Protein AF-A0A2G1DEM7-F1 (afdb_monomer_lite)

Secondary structure (DSSP, 8-state):
-B--TTS--SEE-SSEEEEEETTEEEEEEEEE-SS--HHHHHHHHHHHHHHHTT---TTSPPEEEEEEETTEEEEEEE------

Structure (mmCIF, N/CA/C/O backbone):
data_AF-A0A2G1DEM7-F1
#
_entry.id   AF-A0A2G1DEM7-F1
#
loop_
_atom_site.group_PDB
_atom_site.id
_atom_site.type_symbol
_atom_site.label_atom_id
_atom_site.label_alt_id
_atom_site.label_comp_id
_atom_site.label_asym_id
_atom_site.label_entity_id
_atom_site.label_seq_id
_atom_site.pdbx_PDB_ins_code
_atom_site.Cartn_x
_atom_site.Cartn_y
_atom_site.Cartn_z
_atom_site.occupancy
_atom_site.B_iso_or_equiv
_atom_site.auth_seq_id
_atom_site.auth_comp_id
_atom_site.auth_asym_id
_atom_site.auth_atom_id
_atom_site.pdbx_PDB_model_num
ATOM 1 N N . MET A 1 1 ? 6.711 -14.185 1.361 1.00 86.50 1 MET A N 1
ATOM 2 C CA . MET A 1 1 ? 7.183 -13.321 0.261 1.00 86.50 1 MET A CA 1
ATOM 3 C C . MET A 1 1 ? 6.230 -13.486 -0.915 1.00 86.50 1 MET A C 1
ATOM 5 O O . MET A 1 1 ? 5.927 -14.626 -1.242 1.00 86.50 1 MET A O 1
ATOM 9 N N . ILE A 1 2 ? 5.728 -12.397 -1.502 1.00 94.19 2 ILE A N 1
ATOM 10 C CA . ILE A 1 2 ? 4.804 -12.415 -2.653 1.00 94.19 2 ILE A CA 1
ATOM 11 C C . ILE A 1 2 ? 5.577 -12.165 -3.956 1.00 94.19 2 ILE A C 1
ATOM 13 O O . ILE A 1 2 ? 6.398 -11.255 -4.021 1.00 94.19 2 ILE A O 1
ATOM 17 N N . LEU A 1 3 ? 5.322 -12.955 -5.000 1.00 94.94 3 LEU A N 1
ATOM 18 C CA . LEU A 1 3 ? 5.950 -12.772 -6.312 1.00 94.94 3 LEU A CA 1
ATOM 19 C C . LEU A 1 3 ? 5.101 -11.832 -7.176 1.00 94.94 3 LEU A C 1
ATOM 21 O O . LEU A 1 3 ? 3.953 -12.147 -7.472 1.00 94.94 3 LEU A O 1
ATOM 25 N N . LEU A 1 4 ? 5.675 -10.696 -7.577 1.00 93.25 4 LEU A N 1
ATOM 26 C CA . LEU A 1 4 ? 5.020 -9.661 -8.389 1.00 93.25 4 LEU A CA 1
ATOM 27 C C . LEU A 1 4 ? 5.716 -9.395 -9.729 1.00 93.25 4 LEU A C 1
ATOM 29 O O . LEU A 1 4 ? 5.171 -8.673 -10.551 1.00 93.25 4 LEU A O 1
ATOM 33 N N . ASN A 1 5 ? 6.884 -9.991 -9.990 1.00 86.81 5 ASN A N 1
ATOM 34 C CA . ASN A 1 5 ? 7.670 -9.723 -11.209 1.00 86.81 5 ASN A CA 1
ATOM 35 C C . ASN A 1 5 ? 6.921 -10.048 -12.515 1.00 86.81 5 ASN A C 1
ATOM 37 O O . ASN A 1 5 ? 7.256 -9.497 -13.556 1.00 86.81 5 ASN A O 1
ATOM 41 N N . ASN A 1 6 ? 5.918 -10.928 -12.447 1.00 88.50 6 ASN A N 1
ATOM 42 C CA . ASN A 1 6 ? 5.091 -11.343 -13.582 1.00 88.50 6 ASN A CA 1
ATOM 43 C C . ASN A 1 6 ? 3.650 -10.811 -13.483 1.00 88.50 6 ASN A C 1
ATOM 45 O O . ASN A 1 6 ? 2.769 -11.300 -14.183 1.00 88.50 6 ASN A O 1
ATOM 49 N N . ILE A 1 7 ? 3.392 -9.872 -12.568 1.00 92.25 7 ILE A N 1
ATOM 50 C CA . ILE A 1 7 ? 2.083 -9.249 -12.377 1.00 92.25 7 ILE A CA 1
ATOM 51 C C . ILE A 1 7 ? 2.183 -7.812 -12.865 1.00 92.25 7 ILE A C 1
ATOM 53 O O . ILE A 1 7 ? 3.062 -7.063 -12.441 1.00 92.25 7 ILE A O 1
ATOM 57 N N . GLU A 1 8 ? 1.280 -7.421 -13.755 1.00 94.50 8 GLU A N 1
ATOM 58 C CA . GLU A 1 8 ? 1.223 -6.047 -14.233 1.00 94.50 8 GLU A CA 1
ATOM 59 C C . GLU A 1 8 ? 0.698 -5.114 -13.134 1.00 94.50 8 GLU A C 1
ATOM 61 O O . GLU A 1 8 ? -0.220 -5.449 -12.377 1.00 94.50 8 GLU A O 1
ATOM 66 N N . ALA A 1 9 ? 1.299 -3.930 -13.027 1.00 96.75 9 ALA A N 1
ATOM 67 C CA . ALA A 1 9 ? 0.798 -2.906 -12.127 1.00 96.75 9 ALA A CA 1
ATOM 68 C C . ALA A 1 9 ? -0.518 -2.345 -12.680 1.00 96.75 9 ALA A C 1
ATOM 70 O O . ALA A 1 9 ? -0.563 -1.846 -13.800 1.00 96.75 9 ALA A O 1
ATOM 71 N N . ILE A 1 10 ? -1.570 -2.344 -11.863 1.00 96.50 10 ILE A N 1
ATOM 72 C CA . ILE A 1 10 ? -2.867 -1.743 -12.211 1.00 96.50 10 ILE A CA 1
ATOM 73 C C . ILE A 1 10 ? -2.849 -0.214 -12.167 1.00 96.50 10 ILE A C 1
ATOM 75 O O . ILE A 1 10 ? -3.790 0.441 -12.600 1.00 96.50 10 ILE A O 1
ATOM 79 N N . GLY A 1 11 ? -1.792 0.371 -11.608 1.00 95.88 11 GLY A N 1
ATOM 80 C CA . GLY A 1 11 ? -1.625 1.812 -11.566 1.00 95.88 11 GLY A CA 1
ATOM 81 C C . GLY A 1 11 ? -0.209 2.214 -11.191 1.00 95.88 11 GLY A C 1
ATOM 82 O O . GLY A 1 11 ? 0.475 1.531 -10.424 1.00 95.88 11 GLY A O 1
ATOM 83 N N . LYS A 1 12 ? 0.212 3.364 -11.715 1.00 95.75 12 LYS A N 1
ATOM 84 C CA . LYS A 1 12 ? 1.494 4.001 -11.417 1.00 95.75 12 LYS A CA 1
ATOM 85 C C . LYS A 1 12 ? 1.248 5.441 -10.983 1.00 95.75 12 LYS A C 1
ATOM 87 O O . LYS A 1 12 ? 0.771 6.254 -11.768 1.00 95.75 12 LYS A O 1
ATOM 92 N N . GLY A 1 13 ? 1.570 5.742 -9.731 1.00 91.25 13 GLY A N 1
ATOM 93 C CA . GLY A 1 13 ? 1.644 7.109 -9.220 1.00 91.25 13 GLY A CA 1
ATOM 94 C C . GLY A 1 13 ? 3.063 7.669 -9.319 1.00 91.25 13 GLY A C 1
ATOM 95 O O . GLY A 1 13 ? 3.955 7.028 -9.866 1.00 91.25 13 GLY A O 1
ATOM 96 N N . THR A 1 14 ? 3.293 8.839 -8.719 1.00 92.06 14 THR A N 1
ATOM 97 C CA . THR A 1 14 ? 4.602 9.520 -8.721 1.00 92.06 14 THR A CA 1
ATOM 98 C C . THR A 1 14 ? 5.729 8.651 -8.162 1.00 92.06 14 THR A C 1
ATOM 100 O O . THR A 1 14 ? 6.797 8.561 -8.763 1.00 92.06 14 THR A O 1
ATOM 103 N N . ASN A 1 15 ? 5.477 7.987 -7.032 1.00 94.19 15 ASN A N 1
ATOM 104 C CA . ASN A 1 15 ? 6.485 7.225 -6.286 1.00 94.19 15 ASN A CA 1
ATOM 105 C C . ASN A 1 15 ? 6.190 5.726 -6.205 1.00 94.19 15 ASN A C 1
ATOM 107 O O . ASN A 1 15 ? 7.046 4.954 -5.771 1.00 94.19 15 ASN A O 1
ATOM 111 N N . ARG A 1 16 ? 4.964 5.311 -6.548 1.00 95.50 16 ARG A N 1
ATOM 112 C CA . ARG A 1 16 ? 4.446 3.987 -6.199 1.00 95.50 16 ARG A CA 1
ATOM 113 C C . ARG A 1 16 ? 3.765 3.287 -7.362 1.00 95.50 16 ARG A C 1
ATOM 115 O O . ARG A 1 16 ? 3.025 3.910 -8.120 1.00 95.50 16 ARG A O 1
ATOM 122 N N . LEU A 1 17 ? 3.985 1.983 -7.447 1.00 97.00 17 LEU A N 1
ATOM 123 C CA . LEU A 1 17 ? 3.198 1.061 -8.258 1.00 97.00 17 LEU A CA 1
ATOM 124 C C . LEU A 1 17 ? 2.131 0.410 -7.379 1.00 97.00 17 LEU A C 1
ATOM 126 O O . LEU A 1 17 ? 2.357 0.174 -6.190 1.00 97.00 17 LEU A O 1
ATOM 130 N N . CYS A 1 18 ? 0.975 0.128 -7.965 1.00 97.56 18 CYS A N 1
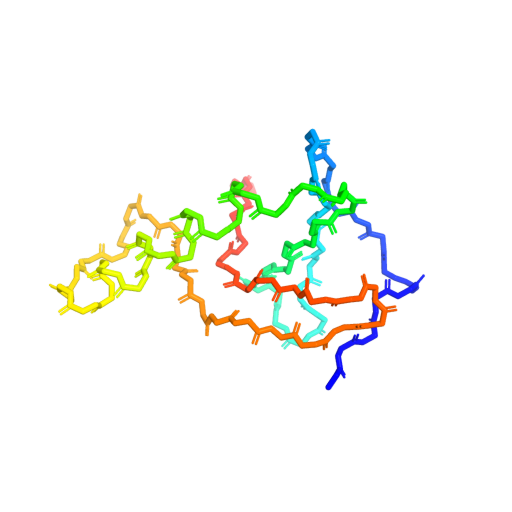ATOM 131 C CA . CYS A 1 18 ? -0.119 -0.591 -7.332 1.00 97.56 18 CYS A CA 1
ATOM 132 C C . CYS A 1 18 ? -0.343 -1.908 -8.075 1.00 97.56 18 CYS A C 1
ATOM 134 O O . CYS A 1 18 ? -0.503 -1.902 -9.293 1.00 97.56 18 CYS A O 1
ATOM 136 N N . PHE A 1 19 ? -0.373 -3.019 -7.350 1.00 98.06 19 PHE A N 1
ATOM 137 C CA . PHE A 1 19 ? -0.629 -4.355 -7.884 1.00 98.06 19 PHE A CA 1
ATOM 138 C C . PHE A 1 19 ? -1.862 -4.947 -7.207 1.00 98.06 19 PHE A C 1
ATOM 140 O O . PHE A 1 19 ? -2.085 -4.705 -6.020 1.00 98.06 19 PHE A O 1
ATOM 147 N N . ILE A 1 20 ? -2.641 -5.757 -7.924 1.00 97.19 20 ILE A N 1
ATOM 148 C CA . ILE A 1 20 ? -3.665 -6.594 -7.284 1.00 97.19 20 ILE A CA 1
ATOM 149 C C . ILE A 1 20 ? -2.951 -7.638 -6.424 1.00 97.19 20 ILE A C 1
ATOM 151 O O . ILE A 1 20 ? -1.937 -8.205 -6.833 1.00 97.19 20 ILE A O 1
ATOM 155 N N . HIS A 1 21 ? -3.458 -7.884 -5.220 1.00 97.06 21 HIS A N 1
ATOM 156 C CA . HIS A 1 21 ? -2.894 -8.902 -4.350 1.00 97.06 21 HIS A CA 1
ATOM 157 C C . HIS A 1 21 ? -3.211 -10.307 -4.914 1.00 97.06 21 HIS A C 1
ATOM 159 O O . HIS A 1 21 ? -4.383 -10.646 -5.074 1.00 97.06 21 HIS A O 1
ATOM 165 N N . PRO A 1 22 ? -2.209 -11.165 -5.193 1.00 95.44 22 PRO A N 1
ATOM 166 C CA . PRO A 1 22 ? -2.426 -12.387 -5.976 1.00 95.44 22 PRO A CA 1
ATOM 167 C C . PRO A 1 22 ? -3.267 -13.458 -5.272 1.00 95.44 22 PRO A C 1
ATOM 169 O O . PRO A 1 22 ? -3.785 -14.357 -5.923 1.00 95.44 22 PRO A O 1
ATOM 172 N N . GLN A 1 23 ? -3.397 -13.383 -3.947 1.00 94.62 23 GLN A N 1
ATOM 173 C CA . GLN A 1 23 ? -4.230 -14.296 -3.157 1.00 94.62 23 GLN A CA 1
ATOM 174 C C . GLN A 1 23 ? -5.545 -13.669 -2.674 1.00 94.62 23 GLN A C 1
ATOM 176 O O . GLN A 1 23 ? -6.326 -14.353 -2.021 1.00 94.62 23 GLN A O 1
ATOM 181 N N . ASP A 1 24 ? -5.777 -12.378 -2.925 1.00 96.06 24 ASP A N 1
ATOM 182 C CA . ASP A 1 24 ? -7.003 -11.704 -2.490 1.00 96.06 24 ASP A CA 1
ATOM 183 C C . ASP A 1 24 ? -7.323 -10.542 -3.423 1.00 96.06 24 ASP A C 1
ATOM 185 O O . ASP A 1 24 ? -6.746 -9.460 -3.322 1.00 96.06 24 ASP A O 1
ATOM 189 N N . GLU A 1 25 ? -8.275 -10.756 -4.321 1.00 95.06 25 GLU A N 1
ATOM 190 C CA . GLU A 1 25 ? -8.659 -9.742 -5.292 1.00 95.06 25 GLU A CA 1
ATOM 191 C C . GLU A 1 25 ? -9.211 -8.468 -4.639 1.00 95.06 25 GLU A C 1
ATOM 193 O O . GLU A 1 25 ? -9.130 -7.403 -5.232 1.00 95.06 25 GLU A O 1
ATOM 198 N N . ASN A 1 26 ? -9.706 -8.492 -3.403 1.00 96.75 26 ASN A N 1
ATOM 199 C CA . ASN A 1 26 ? -10.204 -7.288 -2.733 1.00 96.75 26 ASN A CA 1
ATOM 200 C C . ASN A 1 26 ? -9.088 -6.434 -2.120 1.00 96.75 26 ASN A C 1
ATOM 202 O O . ASN A 1 26 ? -9.364 -5.390 -1.528 1.00 96.75 26 ASN A O 1
ATOM 206 N N . LYS A 1 27 ? -7.825 -6.845 -2.271 1.00 98.06 27 LYS A N 1
ATOM 207 C CA . LYS A 1 27 ? -6.658 -6.138 -1.750 1.00 98.06 27 LYS A CA 1
ATOM 208 C C . LYS A 1 27 ? -5.700 -5.733 -2.861 1.00 98.06 27 LYS A C 1
ATOM 210 O O . LYS A 1 27 ? -5.604 -6.362 -3.915 1.00 98.06 27 LYS A O 1
ATOM 215 N N . CYS A 1 28 ? -4.945 -4.678 -2.593 1.00 98.25 28 CYS A N 1
ATOM 216 C CA . CYS A 1 28 ? -3.831 -4.255 -3.424 1.00 98.25 28 CYS A CA 1
ATOM 217 C C . CYS A 1 28 ? -2.540 -4.171 -2.615 1.00 98.25 28 CYS A C 1
ATOM 219 O O . CYS A 1 28 ? -2.556 -4.022 -1.391 1.00 98.25 28 CYS A O 1
ATOM 221 N N . ILE A 1 29 ? -1.416 -4.263 -3.319 1.00 98.31 29 ILE A N 1
ATOM 222 C CA . ILE A 1 29 ? -0.075 -4.076 -2.777 1.00 98.31 29 ILE A CA 1
ATOM 223 C C . ILE A 1 29 ? 0.507 -2.827 -3.429 1.00 98.31 29 ILE A C 1
ATOM 225 O O . ILE A 1 29 ? 0.677 -2.774 -4.648 1.00 98.31 29 ILE A O 1
ATOM 229 N N . LYS A 1 30 ? 0.817 -1.819 -2.614 1.00 97.50 30 LYS A N 1
ATOM 230 C CA . LYS A 1 30 ? 1.500 -0.601 -3.058 1.00 97.50 30 LYS A CA 1
ATOM 231 C C . LYS A 1 30 ? 2.993 -0.727 -2.786 1.00 97.50 30 LYS A C 1
ATOM 233 O O . LYS A 1 30 ? 3.381 -0.999 -1.651 1.00 97.50 30 LYS A O 1
ATOM 238 N N . ILE A 1 31 ? 3.820 -0.509 -3.804 1.00 97.06 31 ILE A N 1
ATOM 239 C CA . ILE A 1 31 ? 5.285 -0.603 -3.718 1.00 97.06 31 ILE A CA 1
ATOM 240 C C . ILE A 1 31 ? 5.902 0.719 -4.133 1.00 97.06 31 ILE A C 1
ATOM 242 O O . ILE A 1 31 ? 5.624 1.216 -5.223 1.00 97.06 31 ILE A O 1
ATOM 246 N N . THR A 1 32 ? 6.755 1.271 -3.275 1.00 96.38 32 THR A N 1
ATOM 247 C CA . THR A 1 32 ? 7.562 2.450 -3.598 1.00 96.38 32 THR A CA 1
ATOM 248 C C . THR A 1 32 ? 8.723 2.031 -4.487 1.00 96.38 32 THR A C 1
ATOM 250 O O . THR A 1 32 ? 9.559 1.235 -4.070 1.00 96.38 32 THR A O 1
ATOM 253 N N . TYR A 1 33 ? 8.759 2.552 -5.713 1.00 92.75 33 TYR A N 1
ATOM 254 C CA . TYR A 1 33 ? 9.863 2.328 -6.652 1.00 92.75 33 TYR A CA 1
ATOM 255 C C . TYR A 1 33 ? 10.843 3.502 -6.679 1.00 92.75 33 TYR A C 1
ATOM 257 O O . TYR A 1 33 ? 11.960 3.361 -7.175 1.00 92.75 33 TYR A O 1
ATOM 265 N N . SER A 1 34 ? 10.432 4.675 -6.187 1.00 87.50 34 SER A N 1
ATOM 266 C CA . SER A 1 34 ? 11.377 5.748 -5.911 1.00 87.50 34 SER A CA 1
ATOM 267 C C . SER A 1 34 ? 12.178 5.397 -4.655 1.00 87.50 34 SER A C 1
ATOM 269 O O . SER A 1 34 ? 11.676 4.757 -3.735 1.00 87.50 34 SER A O 1
ATOM 271 N N . ASN A 1 35 ? 13.425 5.852 -4.562 1.00 88.06 35 ASN A N 1
ATOM 272 C CA . ASN A 1 35 ? 14.201 5.718 -3.323 1.00 88.06 35 ASN A CA 1
ATOM 273 C C . ASN A 1 35 ? 13.722 6.688 -2.214 1.00 88.06 35 ASN A C 1
ATOM 275 O O . ASN A 1 35 ? 14.437 6.913 -1.239 1.00 88.06 35 ASN A O 1
ATOM 279 N N . ASP A 1 36 ? 12.522 7.267 -2.347 1.00 93.00 36 ASP A N 1
ATOM 280 C CA . ASP A 1 36 ? 11.891 8.140 -1.359 1.00 93.00 36 ASP A CA 1
ATOM 281 C C . ASP A 1 36 ? 10.700 7.438 -0.693 1.00 93.00 36 ASP A C 1
ATOM 283 O O . ASP A 1 36 ? 9.587 7.369 -1.215 1.00 93.00 36 ASP A O 1
ATOM 287 N N . PHE A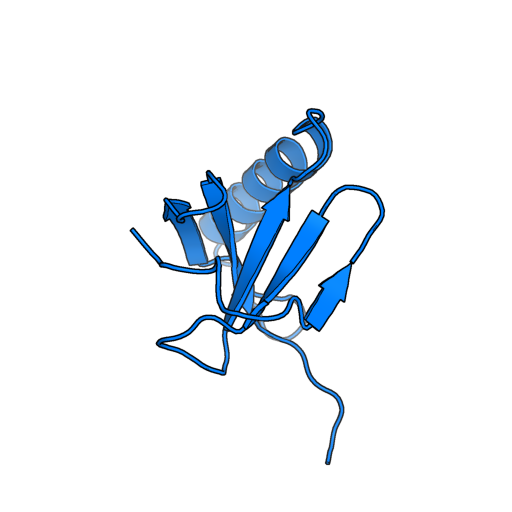 1 37 ? 10.934 6.952 0.524 1.00 93.88 37 PHE A N 1
ATOM 288 C CA . PHE A 1 37 ? 9.933 6.259 1.334 1.00 93.88 37 PHE A CA 1
ATOM 289 C C . PHE A 1 37 ? 9.166 7.189 2.283 1.00 93.88 37 PHE A C 1
ATOM 291 O O . PHE A 1 37 ? 8.340 6.715 3.069 1.00 93.88 37 PHE A O 1
ATOM 298 N N . SER A 1 38 ? 9.425 8.500 2.256 1.00 94.75 38 SER A N 1
ATOM 299 C CA . SER A 1 38 ? 8.879 9.444 3.236 1.00 94.75 38 SER A CA 1
ATOM 300 C C . SER A 1 38 ? 7.347 9.491 3.226 1.00 94.75 38 SER A C 1
ATOM 302 O O . SER A 1 38 ? 6.729 9.544 4.292 1.00 94.75 38 SER A O 1
ATOM 304 N N . GLU A 1 39 ? 6.731 9.405 2.043 1.00 93.56 39 GLU A N 1
ATOM 305 C CA . GLU A 1 39 ? 5.278 9.324 1.851 1.00 93.56 39 GLU A CA 1
ATOM 306 C C . GLU A 1 39 ? 4.703 8.064 2.513 1.00 93.56 39 GLU A C 1
ATOM 308 O O . GLU A 1 39 ? 3.822 8.157 3.370 1.00 93.56 39 GLU A O 1
ATOM 313 N N . SER A 1 40 ? 5.264 6.894 2.188 1.00 94.19 40 SER A N 1
ATOM 314 C CA . SER A 1 40 ? 4.802 5.605 2.718 1.00 94.19 40 SER A CA 1
ATOM 315 C C . SER A 1 40 ? 4.958 5.525 4.236 1.00 94.19 40 SER A C 1
ATOM 317 O O . SER A 1 40 ? 4.050 5.085 4.935 1.00 94.19 40 SER A O 1
ATOM 319 N N . LEU A 1 41 ? 6.074 6.012 4.786 1.00 95.88 41 LEU A N 1
ATOM 320 C CA . LEU A 1 41 ? 6.300 6.024 6.234 1.00 95.88 41 LEU A CA 1
ATOM 321 C C . LEU A 1 41 ? 5.278 6.897 6.976 1.00 95.88 41 LEU A C 1
ATOM 323 O O . LEU A 1 41 ? 4.771 6.490 8.027 1.00 95.88 41 LEU A O 1
ATOM 327 N N . LYS A 1 42 ? 4.957 8.082 6.439 1.00 97.31 42 LYS A N 1
ATOM 328 C CA . LYS A 1 42 ? 3.927 8.969 7.004 1.00 97.31 42 LYS A CA 1
ATOM 329 C C . LYS A 1 42 ? 2.545 8.320 6.933 1.00 97.31 42 LYS A C 1
ATOM 331 O O . LYS A 1 42 ? 1.841 8.309 7.943 1.00 97.31 42 LYS A O 1
ATOM 336 N N . GLU A 1 43 ? 2.193 7.740 5.787 1.00 96.56 43 GLU A N 1
ATOM 337 C CA . GLU A 1 43 ? 0.919 7.046 5.577 1.00 96.56 43 GLU A CA 1
ATOM 338 C C . GLU A 1 43 ? 0.756 5.883 6.568 1.00 96.56 43 GLU A C 1
ATOM 340 O O . GLU A 1 43 ? -0.195 5.867 7.350 1.00 96.56 43 GLU A O 1
ATOM 345 N N . ILE A 1 44 ? 1.731 4.970 6.646 1.00 97.44 44 ILE A N 1
ATOM 346 C CA . ILE A 1 44 ? 1.703 3.822 7.569 1.00 97.44 44 ILE A CA 1
ATOM 347 C C . ILE A 1 44 ? 1.579 4.283 9.025 1.00 97.44 44 ILE A C 1
ATOM 349 O O . ILE A 1 44 ? 0.826 3.691 9.803 1.00 97.44 44 ILE A O 1
ATOM 353 N N . LYS A 1 45 ? 2.307 5.336 9.426 1.00 98.31 45 LYS A N 1
ATOM 354 C CA . LYS A 1 45 ? 2.219 5.884 10.789 1.00 98.31 45 LYS A CA 1
ATOM 355 C C . LYS A 1 45 ? 0.799 6.357 11.101 1.00 98.31 45 LYS A C 1
ATOM 357 O O . LYS A 1 45 ? 0.300 6.079 12.194 1.00 98.31 45 LYS A O 1
ATOM 362 N N . TYR A 1 46 ? 0.150 7.031 10.156 1.00 98.38 46 TYR A N 1
ATOM 363 C CA . TYR A 1 46 ? -1.216 7.513 10.320 1.00 98.38 46 TYR A CA 1
ATOM 364 C C . TYR A 1 46 ? -2.231 6.365 10.364 1.00 98.38 46 TYR A C 1
ATOM 366 O O . TYR A 1 46 ? -3.027 6.296 11.299 1.00 98.38 46 TYR A O 1
ATOM 374 N N . TYR A 1 47 ? -2.143 5.390 9.456 1.00 98.31 47 TYR A N 1
ATOM 375 C CA . TYR A 1 47 ? -3.026 4.218 9.475 1.00 98.31 47 TYR A CA 1
ATOM 376 C C . TYR A 1 47 ? -2.892 3.398 10.762 1.00 98.31 47 TYR A C 1
ATOM 378 O O . TYR A 1 47 ? -3.903 3.001 11.340 1.00 98.31 47 TYR A O 1
ATOM 386 N N . LYS A 1 48 ? -1.672 3.213 11.282 1.00 97.88 48 LYS A N 1
ATOM 387 C CA . LYS A 1 48 ? -1.456 2.571 12.592 1.00 97.88 48 LYS A CA 1
ATOM 388 C C . LYS A 1 48 ? -2.097 3.356 13.736 1.00 97.88 48 LYS A C 1
ATOM 390 O O . LYS A 1 48 ? -2.604 2.757 14.682 1.00 97.88 48 LYS A O 1
ATOM 395 N N . PHE A 1 49 ? -2.077 4.686 13.680 1.00 98.38 49 PHE A N 1
ATOM 396 C CA . PHE A 1 49 ? -2.783 5.525 14.649 1.00 98.38 49 PHE A CA 1
ATOM 397 C C . PHE A 1 49 ? -4.308 5.343 14.554 1.00 98.38 49 PHE A C 1
ATOM 399 O O . PHE A 1 49 ? -4.951 5.138 15.582 1.00 98.38 49 PHE A O 1
ATOM 406 N N . LEU A 1 50 ? -4.877 5.337 13.345 1.00 98.19 50 LEU A N 1
ATOM 407 C CA . LEU A 1 50 ? -6.312 5.119 13.123 1.00 98.19 50 LEU A CA 1
ATOM 408 C C . LEU A 1 50 ? -6.775 3.726 13.578 1.00 98.19 50 LEU A C 1
ATOM 410 O O . LEU A 1 50 ? -7.806 3.608 14.237 1.00 98.19 50 LEU A O 1
ATOM 414 N N . GLN A 1 51 ? -5.980 2.683 13.313 1.00 97.75 51 GLN A N 1
ATOM 415 C CA . GLN A 1 51 ? -6.222 1.326 13.818 1.00 97.75 51 GLN A CA 1
ATOM 416 C C . GLN A 1 51 ? -6.275 1.296 15.351 1.00 97.75 51 GLN A C 1
ATOM 418 O O . GLN A 1 51 ? -7.206 0.734 15.919 1.00 97.75 51 GLN A O 1
ATOM 423 N N . LYS A 1 52 ? -5.330 1.962 16.033 1.00 98.00 52 LYS A N 1
ATOM 424 C CA . LYS A 1 52 ? -5.331 2.082 17.505 1.00 98.00 52 LYS A CA 1
ATOM 425 C C . LYS A 1 52 ? -6.543 2.842 18.045 1.00 98.00 52 LYS A C 1
ATOM 427 O O . LYS A 1 52 ? -6.950 2.604 19.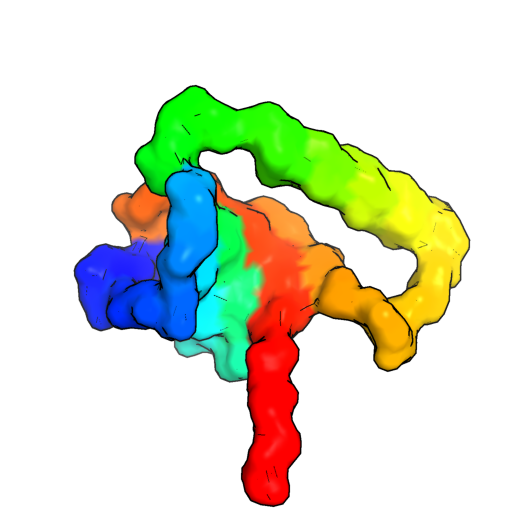176 1.00 98.00 52 LYS A O 1
ATOM 432 N N . LYS A 1 53 ? -7.105 3.764 17.261 1.00 97.88 53 LYS A N 1
ATOM 433 C CA . LYS A 1 53 ? -8.334 4.497 17.595 1.00 97.88 53 LYS A CA 1
ATOM 434 C C . LYS A 1 53 ? -9.613 3.708 17.305 1.00 97.88 53 LYS A C 1
ATOM 436 O O . LYS A 1 53 ? -10.681 4.201 17.644 1.00 97.88 53 LYS A O 1
ATOM 441 N N . ASN A 1 54 ? -9.506 2.515 16.715 1.00 96.94 54 ASN A N 1
ATOM 442 C CA . ASN A 1 54 ? -10.631 1.658 16.343 1.00 96.94 54 ASN A CA 1
ATOM 443 C C . ASN A 1 54 ? -11.721 2.410 15.557 1.00 96.94 54 ASN A C 1
ATOM 445 O O . ASN A 1 54 ? -12.910 2.323 15.863 1.00 96.94 54 ASN A O 1
ATOM 449 N N . ILE A 1 55 ? -11.299 3.206 14.571 1.00 97.75 55 ILE A N 1
ATOM 450 C CA . ILE A 1 55 ? -12.232 3.945 13.718 1.00 97.75 55 ILE A CA 1
ATOM 451 C C . ILE A 1 55 ? -13.074 2.995 12.855 1.00 97.75 55 ILE A C 1
ATOM 453 O O . ILE A 1 55 ? -12.685 1.857 12.582 1.00 97.75 55 ILE A O 1
ATOM 457 N N . SER A 1 56 ? -14.198 3.497 12.346 1.00 97.31 56 SER A N 1
ATOM 458 C CA . SER A 1 56 ? -14.909 2.834 11.252 1.00 97.31 56 SER A CA 1
ATOM 459 C C . SER A 1 56 ? -14.147 2.998 9.933 1.00 97.31 56 SER A C 1
ATOM 461 O O . SER A 1 56 ? -13.724 4.102 9.595 1.00 97.31 56 SER A O 1
ATOM 463 N N . TRP A 1 57 ? -14.033 1.915 9.162 1.00 97.25 57 TRP A N 1
ATOM 464 C CA . TRP A 1 57 ? -13.414 1.896 7.826 1.00 97.25 57 TRP A CA 1
ATOM 465 C C . TRP A 1 57 ? -14.428 2.087 6.689 1.00 97.25 57 TRP A C 1
ATOM 467 O O . TRP A 1 57 ? -14.080 1.979 5.523 1.00 97.25 57 TRP A O 1
ATOM 477 N N . LYS A 1 58 ? -15.697 2.390 6.999 1.00 95.50 58 LYS A N 1
ATOM 478 C CA . LYS A 1 58 ? -16.774 2.493 5.995 1.00 95.50 58 LYS A CA 1
ATOM 479 C C . LYS A 1 58 ? -16.471 3.474 4.849 1.00 95.50 58 LYS A C 1
ATOM 481 O O . LYS A 1 58 ? -16.966 3.279 3.747 1.00 95.50 58 LYS A O 1
ATOM 486 N N . PHE A 1 59 ? -15.686 4.519 5.116 1.00 95.38 59 PHE A N 1
ATOM 487 C CA . PHE A 1 59 ? -15.358 5.579 4.154 1.00 95.38 59 PHE A CA 1
ATOM 488 C C . PHE A 1 59 ? -13.847 5.760 3.939 1.00 95.38 59 PHE A C 1
ATOM 490 O O . PHE A 1 59 ? -13.417 6.789 3.424 1.00 95.38 59 PHE A O 1
ATOM 497 N N . LEU A 1 60 ? -13.027 4.794 4.363 1.00 96.69 60 LEU A N 1
ATOM 498 C CA . LEU A 1 60 ? -11.574 4.853 4.215 1.00 96.69 60 LEU A CA 1
ATOM 499 C C . LEU A 1 60 ? -11.031 3.465 3.889 1.00 96.69 60 LEU A C 1
ATOM 501 O O . LEU A 1 60 ? -11.415 2.495 4.534 1.00 96.69 60 LEU A O 1
ATOM 505 N N . VAL A 1 61 ? -10.090 3.385 2.947 1.00 96.81 61 VAL A N 1
ATOM 506 C CA . VAL A 1 61 ? -9.413 2.121 2.632 1.00 96.81 61 VAL A CA 1
ATOM 507 C C . VAL A 1 61 ? -8.718 1.571 3.868 1.00 96.81 61 VAL A C 1
ATOM 509 O O . VAL A 1 61 ? -7.996 2.279 4.562 1.00 96.81 61 VAL A O 1
ATOM 512 N N . LYS A 1 62 ? -8.913 0.298 4.169 1.00 98.06 62 LYS A N 1
ATOM 513 C CA . LYS A 1 62 ? -8.259 -0.348 5.295 1.00 98.06 62 LYS A CA 1
ATOM 514 C C . LYS A 1 62 ? -6.825 -0.706 4.933 1.00 98.06 62 LYS A C 1
ATOM 516 O O . LYS A 1 62 ? -6.548 -1.223 3.856 1.00 98.06 62 LYS A O 1
ATOM 521 N N . TYR A 1 63 ? -5.914 -0.451 5.865 1.00 98.44 63 TYR A N 1
ATOM 522 C CA . TYR A 1 63 ? -4.533 -0.926 5.810 1.00 98.44 63 TYR A CA 1
ATOM 523 C C . TYR A 1 63 ? -4.414 -2.267 6.544 1.00 98.44 63 TYR A C 1
ATOM 525 O O . TYR A 1 63 ? -4.911 -2.402 7.667 1.00 98.44 63 TYR A O 1
ATOM 533 N N . TYR A 1 64 ? -3.742 -3.244 5.933 1.00 98.12 64 TYR A N 1
ATOM 534 C CA . TYR A 1 64 ? -3.617 -4.613 6.454 1.00 98.12 64 TYR A CA 1
ATOM 535 C C . TYR A 1 64 ? -2.213 -4.968 6.944 1.00 98.12 64 TYR A C 1
ATOM 537 O O . TYR A 1 64 ? -2.047 -5.985 7.611 1.00 98.12 64 TYR A O 1
ATOM 545 N N . GLY A 1 65 ? -1.216 -4.131 6.664 1.00 97.88 65 GLY A N 1
ATOM 546 C CA . GLY A 1 65 ? 0.169 -4.387 7.044 1.00 97.88 65 GLY A CA 1
ATOM 547 C C . GLY A 1 65 ? 1.126 -4.376 5.859 1.00 97.88 65 GLY A C 1
ATOM 548 O O . GLY A 1 65 ? 0.718 -4.283 4.702 1.00 97.88 65 GLY A O 1
ATOM 549 N N . SER A 1 66 ? 2.408 -4.500 6.182 1.00 97.62 66 SER A N 1
ATOM 550 C CA . SER A 1 66 ? 3.484 -4.596 5.203 1.00 97.62 66 SER A CA 1
ATOM 551 C C . SER A 1 66 ? 3.771 -6.048 4.835 1.00 97.62 66 SER A C 1
ATOM 553 O O . SER A 1 66 ? 3.669 -6.931 5.688 1.00 97.62 66 SER A O 1
ATOM 555 N N . VAL A 1 67 ? 4.228 -6.284 3.609 1.00 97.50 67 VAL A N 1
ATOM 556 C CA . VAL A 1 67 ? 4.614 -7.602 3.100 1.00 97.50 67 VAL A CA 1
ATOM 557 C C . VAL A 1 67 ? 5.891 -7.516 2.270 1.00 97.50 67 VAL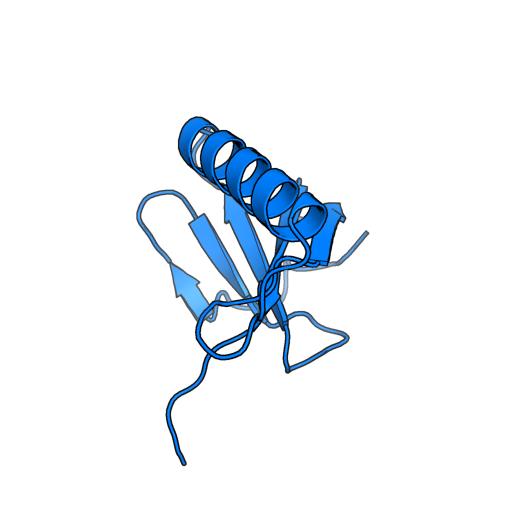 A C 1
ATOM 559 O O . VAL A 1 67 ? 6.097 -6.565 1.522 1.00 97.50 67 VAL A O 1
ATOM 562 N N . GLU A 1 68 ? 6.747 -8.528 2.380 1.00 97.69 68 GLU A N 1
ATOM 563 C CA . GLU A 1 68 ? 7.911 -8.664 1.501 1.00 97.69 68 GLU A CA 1
ATOM 564 C C . GLU A 1 68 ? 7.493 -9.218 0.140 1.00 97.69 68 GLU A C 1
ATOM 566 O O . GLU A 1 68 ? 6.771 -10.223 0.061 1.00 97.69 68 GLU A O 1
ATOM 571 N N . THR A 1 69 ? 7.977 -8.599 -0.934 1.00 96.94 69 THR A N 1
ATOM 572 C CA . THR A 1 69 ? 7.683 -9.005 -2.310 1.00 96.94 69 THR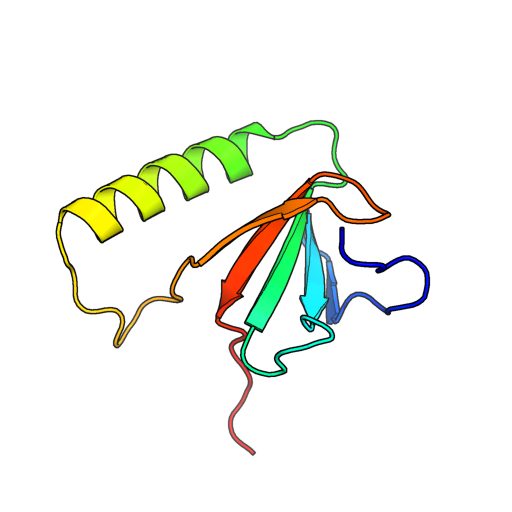 A CA 1
ATOM 573 C C . THR A 1 69 ? 8.955 -9.154 -3.138 1.00 96.94 69 THR A C 1
ATOM 575 O O . THR A 1 69 ? 10.025 -8.696 -2.743 1.00 96.94 69 THR A O 1
ATOM 578 N N . SER A 1 70 ? 8.840 -9.757 -4.320 1.00 96.06 70 SER A N 1
ATOM 579 C CA . SER A 1 70 ? 9.950 -9.851 -5.276 1.00 96.06 70 SER A CA 1
ATOM 580 C C . SER A 1 70 ? 10.425 -8.497 -5.826 1.00 96.06 70 SER A C 1
ATOM 582 O O . SER A 1 70 ? 11.486 -8.445 -6.439 1.00 96.06 70 SER A O 1
ATOM 584 N N . LEU A 1 71 ? 9.668 -7.416 -5.600 1.00 94.75 71 LEU A N 1
ATOM 585 C CA . LEU A 1 71 ? 9.999 -6.039 -5.987 1.00 94.75 71 LEU A CA 1
ATOM 586 C C . LEU A 1 71 ? 10.380 -5.166 -4.774 1.00 94.75 71 LEU A C 1
ATOM 588 O O . LEU A 1 71 ? 10.437 -3.944 -4.882 1.00 94.75 71 LEU A O 1
ATOM 592 N N . GLY A 1 72 ? 10.623 -5.785 -3.614 1.00 94.06 72 GLY A N 1
ATOM 593 C CA . GLY A 1 72 ? 10.899 -5.109 -2.346 1.00 94.06 72 GLY A CA 1
ATOM 594 C C . GLY A 1 72 ? 9.685 -5.055 -1.417 1.00 94.06 72 GLY A C 1
ATOM 595 O O . GLY A 1 72 ? 8.694 -5.770 -1.598 1.00 94.06 72 GLY A O 1
ATOM 596 N N . LYS A 1 73 ? 9.764 -4.213 -0.387 1.00 96.06 73 LYS A N 1
ATOM 597 C CA . LYS A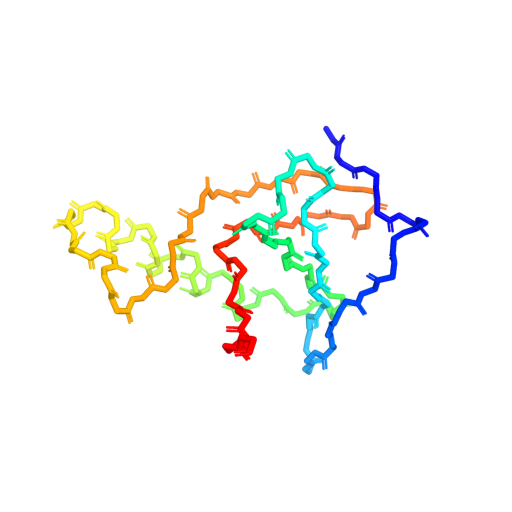 1 73 ? 8.708 -4.086 0.620 1.00 96.06 73 LYS A CA 1
ATOM 598 C C . LYS A 1 73 ? 7.457 -3.421 0.034 1.00 96.06 73 LYS A C 1
ATOM 600 O O . LYS A 1 73 ? 7.535 -2.330 -0.531 1.00 96.06 73 LYS A O 1
ATOM 605 N N . GLY A 1 74 ? 6.304 -4.057 0.221 1.00 97.12 74 GLY A N 1
ATOM 606 C CA . GLY A 1 74 ? 4.993 -3.543 -0.164 1.00 97.12 74 GLY A CA 1
ATOM 607 C C . GLY A 1 74 ? 4.071 -3.314 1.029 1.00 97.12 74 GLY A C 1
ATOM 608 O O . GLY A 1 74 ? 4.244 -3.901 2.096 1.00 97.12 74 GLY A O 1
ATOM 609 N N . GLU A 1 75 ? 3.066 -2.469 0.834 1.00 98.25 75 GLU A N 1
ATOM 610 C CA . GLU A 1 75 ? 2.059 -2.121 1.837 1.00 98.25 75 GLU A CA 1
ATOM 611 C C . GLU A 1 75 ? 0.667 -2.525 1.331 1.00 98.25 75 GLU A C 1
ATOM 613 O O . GLU A 1 75 ? 0.281 -2.163 0.216 1.00 98.25 75 GLU A O 1
ATOM 618 N N . ILE A 1 76 ? -0.073 -3.304 2.128 1.00 98.50 76 ILE A N 1
ATOM 619 C CA . ILE A 1 76 ? -1.350 -3.908 1.727 1.00 98.50 76 ILE A CA 1
ATOM 620 C C . ILE A 1 76 ? -2.520 -3.011 2.137 1.00 98.50 76 ILE A C 1
ATOM 622 O O . ILE A 1 76 ? -2.680 -2.684 3.318 1.00 98.50 76 ILE A O 1
ATOM 626 N N . PHE A 1 77 ? -3.387 -2.690 1.177 1.00 98.50 77 PHE A N 1
ATOM 627 C CA . PHE A 1 77 ? -4.612 -1.912 1.382 1.00 98.50 77 PHE A CA 1
ATOM 628 C C . PHE A 1 77 ? -5.823 -2.582 0.727 1.00 98.50 77 PHE A C 1
ATOM 630 O O . PHE A 1 77 ? -5.662 -3.503 -0.075 1.00 98.50 77 PHE A O 1
ATOM 637 N N . ASP A 1 78 ? -7.030 -2.099 1.030 1.00 98.12 78 ASP A N 1
ATOM 638 C CA . ASP A 1 78 ? -8.206 -2.388 0.200 1.00 98.12 78 ASP A CA 1
ATOM 639 C C . ASP A 1 78 ? -7.953 -1.962 -1.252 1.00 98.12 78 ASP A C 1
ATOM 641 O O . ASP A 1 78 ? -7.320 -0.933 -1.518 1.00 98.12 78 ASP A O 1
ATOM 645 N N . LEU A 1 79 ? -8.466 -2.747 -2.196 1.00 97.31 79 LEU A N 1
ATOM 646 C CA . LEU A 1 79 ? -8.518 -2.383 -3.604 1.00 97.31 79 LEU A CA 1
ATOM 647 C C . LEU A 1 79 ? -9.894 -1.806 -3.935 1.00 97.31 79 LEU A C 1
ATOM 649 O O . LEU A 1 79 ? -10.892 -2.523 -3.978 1.00 97.31 79 LEU A O 1
ATOM 653 N N . VAL A 1 80 ? -9.927 -0.499 -4.189 1.00 94.88 80 VAL A N 1
ATOM 654 C CA . VAL A 1 80 ? -11.125 0.213 -4.647 1.00 94.88 80 VAL A CA 1
ATOM 655 C C . VAL A 1 80 ? -11.265 0.040 -6.155 1.00 94.88 80 VAL A C 1
ATOM 657 O O . VAL A 1 80 ? -10.281 0.154 -6.886 1.00 94.88 80 VAL A O 1
ATOM 660 N N . ARG A 1 81 ? -12.486 -0.231 -6.608 1.00 92.25 81 ARG A N 1
ATOM 661 C CA . ARG A 1 81 ? -12.850 -0.404 -8.015 1.00 92.25 81 ARG A CA 1
ATOM 662 C C . ARG A 1 81 ? -14.059 0.456 -8.336 1.00 92.25 81 ARG A C 1
ATOM 664 O O . ARG A 1 81 ? -14.832 0.780 -7.432 1.00 92.25 81 ARG A O 1
ATOM 671 N N . ASP A 1 82 ? -14.214 0.782 -9.610 1.00 90.31 82 ASP A N 1
ATOM 672 C CA . ASP A 1 82 ? -15.449 1.378 -10.099 1.00 90.31 82 ASP A CA 1
ATOM 673 C C . ASP A 1 82 ? -16.626 0.410 -9.921 1.00 90.31 82 ASP A C 1
ATOM 675 O O . ASP A 1 82 ? -16.453 -0.804 -9.762 1.00 90.31 82 ASP A O 1
ATOM 679 N N . TYR A 1 83 ? -17.833 0.972 -9.907 1.00 83.50 83 TYR A N 1
ATOM 680 C CA . TYR A 1 83 ? -19.047 0.175 -10.004 1.00 83.50 83 TYR A CA 1
ATOM 681 C C . TYR A 1 83 ? -19.111 -0.470 -11.395 1.00 83.50 83 TYR A C 1
ATOM 683 O O . TYR A 1 83 ? -18.710 0.147 -12.382 1.00 83.50 83 TYR A O 1
ATOM 691 N N . ASN A 1 84 ? -19.595 -1.712 -11.454 1.00 70.25 84 ASN A N 1
ATOM 692 C CA . ASN A 1 84 ? -19.901 -2.377 -12.723 1.00 70.25 84 ASN A CA 1
ATOM 693 C C . ASN A 1 84 ? -21.122 -1.745 -13.396 1.00 70.25 84 ASN A C 1
ATOM 695 O O . ASN A 1 84 ? -22.054 -1.350 -12.653 1.00 70.25 84 ASN A O 1
#

pLDDT: mean 95.27, std 4.14, range [70.25, 98.5]

Organism: NCBI:txid870501

Foldseek 3Di:
DAECPPFDFPDDDPFWTWTQRPVDNQKIWIDGPDPDCPVVVVVVVVLVVVVVVVDDCPPPWHWDAWDQYPSGIITMTGDDDDDD

InterPro domains:
  IPR019647 PhoP regulatory network protein YrbL [PF10707] (2-84)

Radius of gyration: 12.9 Å; chains: 1; bounding box: 34×24×32 Å

Sequence (84 aa):
MILLNNIEAIGKGTNRLCFIHPQDENKCIKITYSNDFSESLKEIKYYKFLQKKNISWKFLVKYYGSVETSLGKGEIFDLVRDYN